Protein AF-A0A6I1Z5W9-F1 (afdb_monomer_lite)

pLDDT: mean 83.91, std 14.7, range [39.06, 97.5]

Sequence (160 aa):
MISETEFAELSDSLSTGFFADKVMMALARTRRLGQLQDTDRPTMKAAYSLLGQVLRGEKWLATRKLNSQSAESAVAFDRAVHALPSIRVPHEFVNYITHLRQILQTLQEKGKASEEEIQKVRSFFFNFARAVSIESQRVIERSSEPQGVMIWAQPNQGTP

Radius of gyration: 21.44 Å; chains: 1; bounding box: 37×28×86 Å

Secondary structure (DSSP, 8-state):
---HHHHHHHHHHHHHHHHHHHHHHHHHHHHHHTS--GGGHHHHHHHHHHHHHHHHHHHHHTS----HHHHHHHHHHHHHHHT-TT--SHHHHHHHHHHHHHHHHHHHHHS---HHHHHHHHHHHHHHHHHHHHHHHHHHHHHHS---------------

Foldseek 3Di:
DADPVLVVLLVVLVVLLVLLVLLLVQLVVCVVVQFGDPVSLVSLVVVLVLLVLLLVQLVVVVPPDDDPSNVSSVVSVVLLCQLCVVDPDVVVSNVLSVLLSVLSVCCNPVRHDDPVSSVSNNSSSVSSSVSSVVVSVVSVVVVPPPPDDPPPDDPPPDDD

Structure (mmCIF, N/CA/C/O backbone):
data_AF-A0A6I1Z5W9-F1
#
_entry.id   AF-A0A6I1Z5W9-F1
#
loop_
_atom_site.group_PDB
_atom_site.id
_atom_site.type_symbol
_atom_site.label_atom_id
_atom_site.label_alt_id
_atom_site.label_comp_id
_atom_site.label_asym_id
_atom_site.label_entity_id
_atom_site.label_seq_id
_atom_site.pdbx_PDB_ins_code
_atom_site.Cartn_x
_atom_site.Cartn_y
_atom_site.Cartn_z
_atom_site.occupancy
_atom_site.B_iso_or_equiv
_atom_site.auth_seq_id
_atom_site.auth_comp_id
_atom_site.auth_asym_id
_atom_site.auth_atom_id
_atom_site.pdbx_PDB_model_num
ATOM 1 N N . MET A 1 1 ? -1.199 1.685 -33.093 1.00 59.47 1 MET A N 1
ATOM 2 C CA . MET A 1 1 ? -1.756 0.372 -32.696 1.00 59.47 1 MET A CA 1
ATOM 3 C C . MET A 1 1 ? -0.999 -0.020 -31.442 1.00 59.47 1 MET A C 1
ATOM 5 O O . MET A 1 1 ? 0.219 -0.020 -31.510 1.00 59.47 1 MET A O 1
ATOM 9 N N . ILE A 1 2 ? -1.685 -0.217 -30.314 1.00 68.62 2 ILE A N 1
ATOM 10 C CA . ILE A 1 2 ? -1.045 -0.572 -29.036 1.00 68.62 2 ILE A CA 1
ATOM 11 C C . ILE A 1 2 ? -0.659 -2.054 -29.112 1.00 68.62 2 ILE A C 1
ATOM 13 O O . ILE A 1 2 ? -1.489 -2.873 -29.509 1.00 68.62 2 ILE A O 1
ATOM 17 N N . SER A 1 3 ? 0.587 -2.395 -28.794 1.00 84.62 3 SER A N 1
ATOM 18 C CA . SER A 1 3 ? 1.043 -3.787 -28.719 1.00 84.62 3 SER A CA 1
ATOM 19 C C . SER A 1 3 ? 0.419 -4.522 -27.525 1.00 84.62 3 SER A C 1
ATOM 21 O O . SER A 1 3 ? -0.013 -3.901 -26.555 1.00 84.62 3 SER A O 1
ATOM 23 N N . GLU A 1 4 ? 0.386 -5.859 -27.556 1.00 81.69 4 GLU A N 1
ATOM 24 C CA . GLU A 1 4 ? -0.123 -6.655 -26.424 1.00 81.69 4 GLU A CA 1
ATOM 25 C C . GLU A 1 4 ? 0.636 -6.362 -25.121 1.00 81.69 4 GLU A C 1
ATOM 27 O O . GLU A 1 4 ? 0.029 -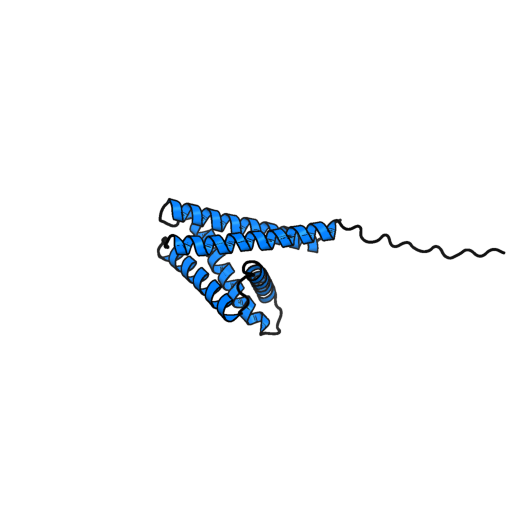6.299 -24.053 1.00 81.69 4 GLU A O 1
ATOM 32 N N . THR A 1 5 ? 1.945 -6.112 -25.215 1.00 82.31 5 THR A N 1
ATOM 33 C CA . THR A 1 5 ? 2.790 -5.744 -24.074 1.00 82.31 5 THR A CA 1
ATOM 34 C C . THR A 1 5 ? 2.395 -4.388 -23.493 1.00 82.31 5 THR A C 1
ATOM 36 O O . THR A 1 5 ? 2.175 -4.286 -22.290 1.00 82.31 5 THR A O 1
ATOM 39 N N . GLU A 1 6 ? 2.230 -3.359 -24.329 1.00 79.88 6 GLU A N 1
ATOM 40 C CA . GLU A 1 6 ? 1.802 -2.026 -23.874 1.00 79.88 6 GLU A CA 1
ATOM 41 C C . GLU A 1 6 ? 0.381 -2.052 -23.291 1.00 79.88 6 GLU A C 1
ATOM 43 O O . GLU A 1 6 ? 0.091 -1.371 -22.307 1.00 79.88 6 GLU A O 1
ATOM 48 N N . PHE A 1 7 ? -0.515 -2.869 -23.857 1.00 84.44 7 PHE A N 1
ATOM 49 C CA . PHE A 1 7 ? -1.855 -3.062 -23.305 1.00 84.44 7 PHE A CA 1
ATOM 50 C C . PHE A 1 7 ? -1.811 -3.746 -21.932 1.00 84.44 7 PHE A C 1
ATOM 52 O O . PHE A 1 7 ? -2.519 -3.327 -21.014 1.00 84.44 7 PHE A O 1
ATOM 59 N N . ALA A 1 8 ? -0.967 -4.769 -21.769 1.00 85.00 8 ALA A N 1
ATOM 60 C CA . ALA A 1 8 ? -0.769 -5.438 -20.487 1.00 85.00 8 ALA A CA 1
ATOM 61 C C . ALA A 1 8 ? -0.193 -4.479 -19.430 1.00 85.00 8 ALA A C 1
ATOM 63 O O . ALA A 1 8 ? -0.703 -4.438 -18.309 1.00 85.00 8 ALA A O 1
ATOM 64 N N . GLU A 1 9 ? 0.799 -3.662 -19.796 1.00 81.69 9 GLU A N 1
ATOM 65 C CA . GLU A 1 9 ? 1.373 -2.625 -18.927 1.00 81.69 9 GLU A CA 1
ATOM 66 C C . GLU A 1 9 ? 0.320 -1.594 -18.501 1.00 81.69 9 GLU A C 1
ATOM 68 O O . GLU A 1 9 ? 0.193 -1.286 -17.312 1.00 81.69 9 GLU A O 1
ATOM 73 N N . LEU A 1 10 ? -0.494 -1.105 -19.442 1.00 83.56 10 LEU A N 1
ATOM 74 C CA . LEU A 1 10 ? -1.562 -0.149 -19.153 1.00 83.56 10 LEU A CA 1
ATOM 75 C C . LEU A 1 10 ? -2.640 -0.758 -18.246 1.00 83.56 10 LEU A C 1
ATOM 77 O O . LEU A 1 10 ? -3.070 -0.124 -17.280 1.00 83.56 10 LEU A O 1
ATOM 81 N N . SER A 1 11 ? -3.063 -1.992 -18.526 1.00 86.25 11 SER A N 1
ATOM 82 C CA . SER A 1 11 ? -4.056 -2.704 -17.719 1.00 86.25 11 SER A CA 1
ATOM 83 C C . SER A 1 11 ? -3.565 -2.931 -16.287 1.00 86.25 11 SER A C 1
ATOM 85 O O . SER A 1 11 ? -4.318 -2.718 -15.332 1.00 86.25 11 SER A O 1
ATOM 87 N N . ASP A 1 12 ? -2.305 -3.336 -16.114 1.00 86.19 12 ASP A N 1
ATOM 88 C CA . ASP A 1 12 ? -1.706 -3.531 -14.792 1.00 86.19 12 ASP A CA 1
ATOM 89 C C . ASP A 1 12 ? -1.593 -2.210 -14.017 1.00 86.19 12 ASP A C 1
ATOM 91 O O . ASP A 1 12 ? -1.926 -2.132 -12.829 1.00 86.19 12 ASP A O 1
ATOM 95 N N . SER A 1 13 ? -1.200 -1.145 -14.710 1.00 82.94 13 SER A N 1
ATOM 96 C CA . SER A 1 13 ? -1.100 0.195 -14.146 1.00 82.94 13 SER A CA 1
ATOM 97 C C . SER A 1 13 ? -2.462 0.721 -13.668 1.00 82.94 13 SER A C 1
ATOM 99 O O . SER A 1 13 ? -2.610 1.147 -12.519 1.00 82.94 13 SER A O 1
ATOM 101 N N . LEU A 1 14 ? -3.511 0.583 -14.486 1.00 85.75 14 LEU A N 1
ATOM 102 C CA . LEU A 1 14 ? -4.881 0.946 -14.105 1.00 85.75 14 LEU A CA 1
ATOM 103 C C . LEU A 1 14 ? -5.384 0.121 -12.917 1.00 85.75 14 LEU A C 1
ATOM 105 O O . LEU A 1 14 ? -5.916 0.681 -11.957 1.00 85.75 14 LEU A O 1
ATOM 109 N N . SER A 1 15 ? -5.185 -1.200 -12.947 1.00 88.81 15 SER A N 1
ATOM 110 C CA . SER A 1 15 ? -5.552 -2.099 -11.846 1.00 88.81 15 SER A CA 1
ATOM 111 C C . SER A 1 15 ? -4.882 -1.681 -10.532 1.00 88.81 15 SER A C 1
ATOM 113 O O . SER A 1 15 ? -5.532 -1.586 -9.485 1.00 88.81 15 SER A O 1
ATOM 115 N N . THR A 1 16 ? -3.595 -1.343 -10.602 1.00 88.88 16 THR A N 1
ATOM 116 C CA . THR A 1 16 ? -2.801 -0.869 -9.467 1.00 88.88 16 THR A CA 1
ATOM 117 C C . THR A 1 16 ? -3.313 0.476 -8.934 1.00 88.88 16 THR A C 1
ATOM 119 O O . THR A 1 16 ? -3.435 0.647 -7.717 1.00 88.88 16 THR A O 1
ATOM 122 N N . GLY A 1 17 ? -3.675 1.410 -9.819 1.00 89.81 17 GLY A N 1
ATOM 123 C CA . GLY A 1 17 ? -4.297 2.685 -9.451 1.00 89.81 17 GLY A CA 1
ATOM 124 C C . GLY A 1 17 ? -5.632 2.495 -8.723 1.00 89.81 17 GLY A C 1
ATOM 125 O O . GLY A 1 17 ? -5.802 2.971 -7.600 1.00 89.81 17 GLY A O 1
ATOM 126 N N . PHE A 1 18 ? -6.543 1.697 -9.293 1.00 92.00 18 PHE A N 1
ATOM 127 C CA . PHE A 1 18 ? -7.827 1.373 -8.658 1.00 92.00 18 PHE A CA 1
ATOM 128 C C . PHE A 1 18 ? -7.659 0.683 -7.304 1.00 92.00 18 PHE A C 1
ATOM 130 O O . PHE A 1 18 ? -8.451 0.893 -6.381 1.00 92.00 18 PHE A O 1
ATOM 137 N N . PHE A 1 19 ? -6.643 -0.168 -7.170 1.00 95.06 19 PHE A N 1
ATOM 138 C CA . PHE A 1 19 ? -6.322 -0.792 -5.898 1.00 95.06 19 PHE A CA 1
ATOM 139 C C . PHE A 1 19 ? -5.930 0.251 -4.838 1.00 95.06 19 PHE A C 1
ATOM 141 O O . PHE A 1 19 ? -6.474 0.226 -3.731 1.00 95.06 19 PHE A O 1
ATOM 148 N N . ALA A 1 20 ? -5.046 1.192 -5.174 1.00 94.81 20 ALA A N 1
ATOM 149 C CA . ALA A 1 20 ? -4.644 2.261 -4.263 1.00 94.81 20 ALA A CA 1
ATOM 150 C C . ALA A 1 20 ? -5.834 3.143 -3.839 1.00 94.81 20 ALA A C 1
ATOM 152 O O . ALA A 1 20 ? -5.977 3.454 -2.653 1.00 94.81 20 ALA A O 1
ATOM 153 N N . ASP A 1 21 ? -6.752 3.447 -4.760 1.00 94.25 21 ASP A N 1
ATOM 154 C CA . ASP A 1 21 ? -7.991 4.170 -4.452 1.00 94.25 21 ASP A CA 1
ATOM 155 C C . ASP A 1 21 ? -8.876 3.409 -3.461 1.00 94.25 21 ASP A C 1
ATOM 157 O O . ASP A 1 21 ? -9.353 3.982 -2.475 1.00 94.25 21 ASP A O 1
ATOM 161 N N . LYS A 1 22 ? -9.045 2.093 -3.648 1.00 96.12 22 LYS A N 1
ATOM 162 C CA . LYS A 1 22 ? -9.787 1.247 -2.698 1.00 96.12 22 LYS A CA 1
ATOM 163 C C . LYS A 1 22 ? -9.168 1.288 -1.302 1.00 96.12 22 LYS A C 1
ATOM 165 O O . LYS A 1 22 ? -9.906 1.379 -0.318 1.00 96.12 22 LYS A O 1
ATOM 170 N N . VAL A 1 23 ? -7.836 1.257 -1.202 1.00 97.19 23 VAL A N 1
ATOM 171 C CA . VAL A 1 23 ? -7.122 1.381 0.080 1.00 97.19 23 VAL A CA 1
ATOM 172 C C . VAL A 1 23 ? -7.406 2.737 0.723 1.00 97.19 23 VAL A C 1
ATOM 174 O O . VAL A 1 23 ? -7.788 2.796 1.894 1.00 97.19 23 VAL A O 1
ATOM 177 N N . MET A 1 24 ? -7.306 3.830 -0.037 1.00 96.62 24 MET A N 1
ATOM 178 C CA . MET A 1 24 ? -7.616 5.170 0.464 1.00 96.62 24 MET A CA 1
ATOM 179 C C . MET A 1 24 ? -9.075 5.300 0.920 1.00 96.62 24 MET A C 1
ATOM 181 O O . MET A 1 24 ? -9.339 5.894 1.967 1.00 96.62 24 MET A O 1
ATOM 185 N N . MET A 1 25 ? -10.038 4.733 0.194 1.00 96.75 25 MET A N 1
ATOM 186 C CA . MET A 1 25 ? -11.449 4.756 0.597 1.00 96.75 25 MET 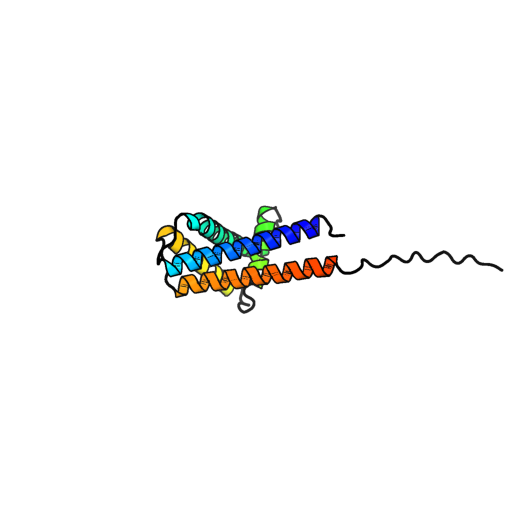A CA 1
ATOM 187 C C . MET A 1 25 ? -11.695 3.972 1.892 1.00 96.75 25 MET A C 1
ATOM 189 O O . MET A 1 25 ? -12.373 4.472 2.790 1.00 96.75 25 MET A O 1
ATOM 193 N N . ALA A 1 26 ? -11.111 2.779 2.023 1.00 96.50 26 ALA A N 1
ATOM 194 C CA . ALA A 1 26 ? -11.200 1.968 3.236 1.00 96.50 26 ALA A CA 1
ATOM 195 C C . ALA A 1 26 ? -10.601 2.688 4.458 1.00 96.50 26 ALA A C 1
ATOM 197 O O . ALA A 1 26 ? -11.197 2.709 5.537 1.00 96.50 26 ALA A O 1
ATOM 198 N N . LEU A 1 27 ? -9.462 3.363 4.283 1.00 96.38 27 LEU A N 1
ATOM 199 C CA . LEU A 1 27 ? -8.843 4.171 5.335 1.00 96.38 27 LEU A CA 1
ATOM 200 C C . LEU A 1 27 ? -9.701 5.391 5.710 1.00 96.38 27 LEU A C 1
ATOM 202 O O . LEU A 1 27 ? -9.801 5.723 6.888 1.00 96.38 27 LEU A O 1
ATOM 206 N N . ALA A 1 28 ? -10.362 6.040 4.741 1.00 95.25 28 ALA A N 1
ATOM 207 C CA . ALA A 1 28 ? -11.284 7.154 5.012 1.00 95.25 28 ALA A CA 1
ATOM 208 C C . ALA A 1 28 ? -12.492 6.692 5.834 1.00 95.25 28 ALA A C 1
ATOM 210 O O . ALA A 1 28 ? -12.880 7.355 6.796 1.00 95.25 28 ALA A O 1
ATOM 211 N N . ARG A 1 29 ? -13.075 5.544 5.468 1.00 94.81 29 ARG A N 1
ATOM 212 C CA . ARG A 1 29 ? -14.172 4.933 6.227 1.00 94.81 29 ARG A CA 1
ATOM 213 C C . ARG A 1 29 ? -13.731 4.566 7.635 1.00 94.81 29 ARG A C 1
ATOM 215 O O . ARG A 1 29 ? -14.424 4.912 8.585 1.00 94.81 29 ARG A O 1
ATOM 222 N N . THR A 1 30 ? -12.563 3.945 7.768 1.00 94.44 30 THR A N 1
ATOM 223 C CA . THR A 1 30 ? -12.002 3.558 9.067 1.00 94.44 30 THR A CA 1
ATOM 224 C C . THR A 1 30 ? -11.788 4.771 9.969 1.00 94.44 30 THR A C 1
ATOM 226 O O . THR A 1 30 ? -12.212 4.747 11.120 1.00 94.44 30 THR A O 1
ATOM 229 N N . ARG A 1 31 ? -11.234 5.867 9.432 1.00 92.69 31 ARG A N 1
ATOM 230 C CA . ARG A 1 31 ? -11.122 7.152 10.135 1.00 92.69 31 ARG A CA 1
ATOM 231 C C . ARG A 1 31 ? -12.480 7.673 10.603 1.00 92.69 31 ARG A C 1
ATOM 233 O O . ARG A 1 31 ? -12.638 8.020 11.766 1.00 92.69 31 ARG A O 1
ATOM 240 N N . ARG A 1 32 ? -13.469 7.719 9.705 1.00 93.62 32 ARG A N 1
ATOM 241 C CA . ARG A 1 32 ? -14.810 8.247 10.007 1.00 93.62 32 ARG A CA 1
ATOM 242 C C . ARG A 1 32 ? -15.542 7.421 11.067 1.00 93.62 32 ARG A C 1
ATOM 244 O O . ARG A 1 32 ? -16.260 7.985 11.882 1.00 93.62 32 ARG A O 1
ATOM 251 N N . LEU A 1 33 ? -15.406 6.099 11.015 1.00 92.62 33 LEU A N 1
ATOM 252 C CA . LEU A 1 33 ? -16.110 5.165 11.897 1.00 92.62 33 LEU A CA 1
ATOM 253 C C . LEU A 1 33 ? -15.319 4.836 13.171 1.00 92.62 33 LEU A C 1
ATOM 255 O O . LEU A 1 33 ? -15.848 4.178 14.061 1.00 92.62 33 LEU A O 1
ATOM 259 N N . GLY A 1 34 ? -14.050 5.245 13.249 1.00 91.50 34 GLY A N 1
ATOM 260 C CA . GLY A 1 34 ? -13.136 4.913 14.344 1.00 91.50 34 GLY A CA 1
ATOM 261 C C . GLY A 1 34 ? -12.741 3.433 14.414 1.00 91.50 34 GLY A C 1
ATOM 262 O O . GLY A 1 34 ? -12.125 3.020 15.397 1.00 91.50 34 GLY A O 1
ATOM 263 N N . GLN A 1 35 ? -13.113 2.625 13.414 1.00 94.81 35 GLN A N 1
ATOM 264 C CA . GLN A 1 35 ? -12.803 1.198 13.347 1.00 94.81 35 GLN A CA 1
ATOM 265 C C . GLN A 1 35 ? -12.861 0.642 11.914 1.00 94.81 35 GLN A C 1
ATOM 267 O O . GLN A 1 35 ? -13.685 1.069 11.098 1.00 94.81 35 GLN A O 1
ATOM 272 N N . LEU A 1 36 ? -12.007 -0.341 11.629 1.00 95.44 36 LEU A N 1
ATOM 273 C CA . LEU A 1 36 ? -11.952 -1.071 10.367 1.00 95.44 36 LEU A CA 1
ATOM 274 C C . LEU A 1 36 ? -13.174 -1.985 10.229 1.00 95.44 36 LEU A C 1
ATOM 276 O O . LEU A 1 36 ? -13.442 -2.814 11.096 1.00 95.44 36 LEU A O 1
ATOM 280 N N . GLN A 1 37 ? -13.885 -1.846 9.113 1.00 95.25 37 GLN A N 1
ATOM 281 C CA . GLN A 1 37 ? -15.035 -2.684 8.775 1.00 95.25 37 GLN A CA 1
ATOM 282 C C . GLN A 1 37 ? -14.593 -4.007 8.142 1.00 95.25 37 GLN A C 1
ATOM 284 O O . GLN A 1 37 ? -13.597 -4.050 7.417 1.00 95.25 37 GLN A O 1
ATOM 289 N N . ASP A 1 38 ? -15.371 -5.074 8.336 1.00 94.12 38 ASP A N 1
ATOM 290 C CA . ASP A 1 38 ? -15.058 -6.397 7.776 1.00 94.12 38 ASP A CA 1
ATOM 291 C C . ASP A 1 38 ? -14.995 -6.393 6.246 1.00 94.12 38 ASP A C 1
ATOM 293 O O . ASP A 1 38 ? -14.126 -7.037 5.658 1.00 94.12 38 ASP A O 1
ATOM 297 N N . THR A 1 39 ? -15.833 -5.579 5.598 1.00 95.12 39 THR A N 1
ATOM 298 C CA . THR A 1 39 ? -15.817 -5.371 4.141 1.00 95.12 39 THR A CA 1
ATOM 299 C C . THR A 1 39 ? -14.504 -4.768 3.635 1.00 95.12 39 THR A C 1
ATOM 301 O O . THR A 1 39 ? -14.142 -4.964 2.478 1.00 95.12 39 THR A O 1
ATOM 304 N N . ASP A 1 40 ? -13.779 -4.042 4.491 1.00 95.94 40 ASP A N 1
ATOM 305 C CA . ASP A 1 40 ? -12.529 -3.354 4.156 1.00 95.94 40 ASP A CA 1
ATOM 306 C C . ASP A 1 40 ? -11.278 -4.178 4.520 1.00 95.94 40 ASP A C 1
ATOM 308 O O . ASP A 1 40 ? -10.177 -3.889 4.037 1.00 95.94 40 ASP A O 1
ATOM 312 N N . ARG A 1 41 ? -11.423 -5.248 5.318 1.00 94.56 41 ARG A N 1
ATOM 313 C CA . ARG A 1 41 ? -10.311 -6.126 5.729 1.00 94.56 41 ARG A CA 1
ATOM 314 C C . ARG A 1 41 ? -9.562 -6.772 4.559 1.00 94.56 41 ARG A C 1
ATOM 316 O O . ARG A 1 41 ? -8.328 -6.757 4.601 1.00 94.56 41 ARG A O 1
ATOM 323 N N . PRO A 1 42 ? -10.221 -7.299 3.506 1.00 96.25 42 PRO A N 1
ATOM 324 C CA . PRO A 1 42 ? -9.509 -7.862 2.359 1.00 96.25 42 PRO A CA 1
ATOM 325 C C . PRO A 1 42 ? -8.606 -6.829 1.678 1.00 96.25 42 PRO A C 1
ATOM 327 O O . PRO A 1 42 ? -7.449 -7.118 1.378 1.00 96.25 42 PRO A O 1
ATOM 330 N N . THR A 1 43 ? -9.097 -5.596 1.525 1.00 96.25 43 THR A N 1
ATOM 331 C CA . THR A 1 43 ? -8.341 -4.477 0.948 1.00 96.25 43 THR A CA 1
ATOM 332 C C . THR A 1 43 ? -7.120 -4.133 1.798 1.00 96.25 43 THR A C 1
ATOM 334 O O . THR A 1 43 ? -6.016 -4.010 1.271 1.00 96.25 43 THR A O 1
ATOM 337 N N . MET A 1 44 ? -7.273 -4.055 3.125 1.00 96.62 44 MET A N 1
ATOM 338 C CA . MET A 1 44 ? -6.132 -3.832 4.022 1.00 96.62 44 MET A CA 1
ATOM 339 C C . MET A 1 44 ? -5.129 -4.990 3.976 1.00 96.62 44 MET A C 1
ATOM 341 O O . MET A 1 44 ? -3.929 -4.770 4.132 1.00 96.62 44 MET A O 1
ATOM 345 N N . LYS A 1 45 ? -5.590 -6.231 3.760 1.00 96.56 45 LYS A N 1
ATOM 346 C CA . LYS A 1 45 ? -4.720 -7.422 3.704 1.00 96.56 45 LYS A CA 1
ATOM 347 C C . LYS A 1 45 ? -3.897 -7.436 2.428 1.00 96.56 45 LYS A C 1
ATOM 349 O O . LYS A 1 45 ? -2.703 -7.734 2.469 1.00 96.56 45 LYS A O 1
ATOM 354 N N . ALA A 1 46 ? -4.515 -7.055 1.318 1.00 96.00 46 ALA A N 1
ATOM 355 C CA . ALA A 1 46 ? -3.816 -6.823 0.067 1.00 96.00 46 ALA A CA 1
ATOM 356 C C . ALA A 1 46 ? -2.791 -5.684 0.211 1.00 96.00 46 ALA A C 1
ATOM 358 O O . ALA A 1 46 ? -1.643 -5.859 -0.183 1.00 96.00 46 ALA A O 1
ATOM 359 N N . ALA A 1 47 ? -3.144 -4.578 0.879 1.00 96.94 47 ALA A N 1
ATOM 360 C CA . ALA A 1 47 ? -2.222 -3.460 1.114 1.00 96.94 47 ALA A CA 1
ATOM 361 C C . ALA A 1 47 ? -1.009 -3.879 1.957 1.00 96.94 47 ALA A C 1
ATOM 363 O O . ALA A 1 47 ? 0.132 -3.597 1.596 1.00 96.94 47 ALA A O 1
ATOM 364 N N . TYR A 1 48 ? -1.241 -4.629 3.036 1.00 96.75 48 TYR A N 1
ATOM 365 C CA . TYR A 1 48 ? -0.175 -5.207 3.854 1.00 96.75 48 TYR A CA 1
ATOM 366 C C . TYR A 1 48 ? 0.736 -6.138 3.036 1.00 96.75 48 TYR A C 1
ATOM 368 O O . TYR A 1 48 ? 1.962 -6.106 3.174 1.00 96.75 48 TYR A O 1
ATOM 376 N N . SER A 1 49 ? 0.141 -6.955 2.164 1.00 95.12 49 SER A N 1
ATOM 377 C CA . SER A 1 49 ? 0.869 -7.897 1.308 1.00 95.12 49 SER A CA 1
ATOM 378 C C . SER A 1 49 ? 1.720 -7.180 0.259 1.00 95.12 49 SER A C 1
ATOM 380 O O . SER A 1 49 ? 2.873 -7.573 0.067 1.00 95.12 49 SER A O 1
ATOM 382 N N . LEU A 1 50 ? 1.202 -6.101 -0.340 1.00 94.62 50 LEU A N 1
ATOM 383 C CA . LEU A 1 50 ? 1.930 -5.242 -1.275 1.00 94.62 50 LEU A CA 1
ATOM 384 C C . LEU A 1 50 ? 3.159 -4.618 -0.607 1.00 94.62 50 LEU A C 1
ATOM 386 O O . LEU A 1 50 ? 4.261 -4.738 -1.130 1.00 94.62 50 LEU A O 1
ATOM 390 N N . LEU A 1 51 ? 3.019 -4.029 0.587 1.00 95.25 51 LEU A N 1
ATOM 391 C CA . LEU A 1 51 ? 4.182 -3.500 1.317 1.00 95.25 51 LEU A CA 1
ATOM 392 C C . LEU A 1 51 ? 5.201 -4.607 1.639 1.00 95.25 51 LEU A C 1
ATOM 394 O O . LEU A 1 51 ? 6.407 -4.376 1.648 1.00 95.25 51 LEU A O 1
ATOM 398 N N . GLY A 1 52 ? 4.736 -5.840 1.853 1.00 93.81 52 GLY A N 1
ATOM 399 C CA . GLY A 1 52 ? 5.605 -7.010 1.951 1.00 93.81 52 GLY A CA 1
ATOM 400 C C . GLY A 1 52 ? 6.343 -7.353 0.650 1.00 93.81 52 GLY A C 1
ATOM 401 O O . GLY A 1 52 ? 7.496 -7.773 0.719 1.00 93.81 52 GLY A O 1
ATOM 402 N N . GLN A 1 53 ? 5.713 -7.183 -0.517 1.00 91.06 53 GLN A N 1
ATOM 403 C CA . GLN A 1 53 ? 6.360 -7.337 -1.828 1.00 91.06 53 GLN A CA 1
ATOM 404 C C . GLN A 1 53 ? 7.414 -6.252 -2.056 1.00 91.06 53 GLN A C 1
ATOM 406 O O . GLN A 1 53 ? 8.529 -6.593 -2.437 1.00 91.06 53 GLN A O 1
ATOM 411 N N . VAL A 1 54 ? 7.111 -4.993 -1.721 1.00 91.44 54 VAL A N 1
ATOM 412 C CA . VAL A 1 54 ? 8.067 -3.872 -1.785 1.00 91.44 54 VAL A CA 1
ATOM 413 C C . VAL A 1 54 ? 9.334 -4.198 -0.990 1.00 91.44 54 VAL A C 1
ATOM 415 O O . VAL A 1 54 ? 10.437 -4.147 -1.525 1.00 91.44 54 VAL A O 1
ATOM 418 N N . LEU A 1 55 ? 9.188 -4.631 0.266 1.00 90.88 55 LEU A N 1
ATOM 419 C CA . LEU A 1 55 ? 10.330 -4.997 1.116 1.00 90.88 55 LEU A CA 1
ATOM 420 C C . LEU A 1 55 ? 11.121 -6.204 0.591 1.00 90.88 55 LEU A C 1
ATOM 422 O O . LEU A 1 55 ? 12.310 -6.329 0.868 1.00 90.88 55 LEU A O 1
ATOM 426 N N . ARG A 1 56 ? 10.477 -7.123 -0.139 1.00 88.25 56 ARG A N 1
ATOM 427 C CA . ARG A 1 56 ? 11.188 -8.221 -0.808 1.00 88.25 56 ARG A CA 1
ATOM 428 C C . ARG A 1 56 ? 11.936 -7.731 -2.041 1.00 88.25 56 ARG A C 1
ATOM 430 O O . ARG A 1 56 ? 13.047 -8.196 -2.258 1.00 88.25 56 ARG A O 1
ATOM 437 N N . GLY A 1 57 ? 11.354 -6.819 -2.822 1.00 83.12 57 GLY A N 1
ATOM 438 C CA . GLY A 1 57 ? 11.973 -6.250 -4.021 1.00 83.12 57 GLY A CA 1
ATOM 439 C C . GLY A 1 57 ? 13.322 -5.589 -3.741 1.00 83.12 57 GLY A C 1
ATOM 440 O O . GLY A 1 57 ? 14.262 -5.798 -4.500 1.00 83.12 57 GLY A O 1
ATOM 441 N N . GLU A 1 58 ? 13.457 -4.912 -2.598 1.00 79.06 58 GLU A N 1
ATOM 442 C CA . GLU A 1 58 ? 14.736 -4.344 -2.144 1.00 79.06 58 GLU A CA 1
ATOM 443 C C . GLU A 1 58 ? 15.846 -5.407 -2.059 1.00 79.06 58 GLU A C 1
ATOM 445 O O . GLU A 1 58 ? 16.913 -5.253 -2.650 1.00 79.06 58 GLU A O 1
ATOM 450 N N . LYS A 1 59 ? 15.554 -6.553 -1.431 1.00 73.81 59 LYS A N 1
ATOM 451 C CA . LYS A 1 59 ? 16.498 -7.676 -1.301 1.00 73.81 59 LYS A CA 1
ATOM 452 C C . LYS A 1 59 ? 16.840 -8.328 -2.643 1.00 73.81 59 LYS A C 1
ATOM 454 O O . LYS A 1 59 ? 17.904 -8.937 -2.784 1.00 73.81 59 LYS A O 1
ATOM 459 N N . TRP A 1 60 ? 15.948 -8.219 -3.627 1.00 70.50 60 TRP A N 1
ATOM 460 C CA . TRP A 1 60 ? 16.165 -8.764 -4.966 1.00 70.50 60 TRP A CA 1
ATOM 461 C C . TRP A 1 60 ? 17.109 -7.912 -5.809 1.00 70.50 60 TRP A C 1
ATOM 463 O O . TRP A 1 60 ? 17.874 -8.478 -6.583 1.00 70.50 60 TRP A O 1
ATOM 473 N N . LEU A 1 61 ? 17.181 -6.595 -5.589 1.00 63.22 61 LEU A N 1
ATOM 474 C CA . LEU A 1 61 ? 18.223 -5.768 -6.214 1.00 63.22 61 LEU A CA 1
ATOM 475 C C . LEU A 1 61 ? 19.641 -6.235 -5.832 1.00 63.22 61 LEU A C 1
ATOM 477 O O . LEU A 1 61 ? 20.584 -6.045 -6.598 1.00 63.22 61 LEU A O 1
ATOM 481 N N . ALA A 1 62 ? 19.786 -6.921 -4.693 1.00 64.44 62 ALA A N 1
ATOM 482 C CA . ALA A 1 62 ? 21.040 -7.537 -4.269 1.00 64.44 62 ALA A CA 1
ATOM 483 C C . ALA A 1 62 ? 21.275 -8.963 -4.824 1.00 64.44 62 ALA A C 1
ATOM 485 O O . ALA A 1 62 ? 22.399 -9.461 -4.759 1.00 64.44 62 ALA A O 1
ATOM 486 N N . THR A 1 63 ? 20.261 -9.647 -5.376 1.00 61.97 63 THR A N 1
ATOM 487 C CA . THR A 1 63 ? 20.346 -11.061 -5.801 1.00 61.97 63 THR A CA 1
ATOM 488 C C . THR A 1 63 ? 20.036 -11.249 -7.295 1.00 61.97 63 THR A C 1
ATOM 490 O O . THR A 1 63 ? 18.927 -11.045 -7.765 1.00 61.97 63 THR A O 1
ATOM 493 N N . ARG A 1 64 ? 21.029 -11.709 -8.074 1.00 57.75 64 ARG A N 1
ATOM 494 C CA . ARG A 1 64 ? 21.006 -11.762 -9.558 1.00 57.75 64 ARG A CA 1
ATOM 495 C C . ARG A 1 64 ? 20.117 -12.851 -10.203 1.00 57.75 64 ARG A C 1
ATOM 497 O O . ARG A 1 64 ? 20.423 -13.293 -11.308 1.00 57.75 64 ARG A O 1
ATOM 504 N N . LYS A 1 65 ? 19.061 -13.351 -9.550 1.00 62.88 65 LYS A N 1
ATOM 505 C CA . LYS A 1 65 ? 18.206 -14.420 -10.115 1.00 62.88 65 LYS A CA 1
ATOM 506 C C . LYS A 1 65 ? 16.774 -13.934 -10.327 1.00 62.88 65 LYS A C 1
ATOM 508 O O . LYS A 1 65 ? 16.014 -13.838 -9.372 1.00 62.88 65 LYS A O 1
ATOM 513 N N . LEU A 1 66 ? 16.423 -13.687 -11.590 1.00 62.62 66 LEU A N 1
ATOM 514 C CA . LEU A 1 66 ? 15.076 -13.316 -12.025 1.00 62.62 66 LEU A CA 1
ATOM 515 C C . LEU A 1 66 ? 14.186 -14.563 -12.184 1.00 62.62 66 LEU A C 1
ATOM 517 O O . LEU A 1 66 ? 14.448 -15.429 -13.012 1.00 62.62 66 LEU A O 1
ATOM 521 N N . ASN A 1 67 ? 13.124 -14.639 -11.388 1.00 73.81 67 ASN A N 1
ATOM 522 C CA . ASN A 1 67 ? 11.930 -15.468 -11.584 1.00 73.81 67 ASN A CA 1
ATOM 523 C C . ASN A 1 67 ? 10.655 -14.590 -11.539 1.00 73.81 67 ASN A C 1
ATOM 525 O O . ASN A 1 67 ? 10.730 -13.409 -11.192 1.00 73.81 67 ASN A O 1
ATOM 529 N N . SER A 1 68 ? 9.480 -15.140 -11.862 1.00 68.44 68 SER A N 1
ATOM 530 C CA . SER A 1 68 ? 8.214 -14.377 -11.900 1.00 68.44 68 SER A CA 1
ATOM 531 C C . SER A 1 68 ? 7.908 -13.637 -10.589 1.00 68.44 68 SER A C 1
ATOM 533 O O . SER A 1 68 ? 7.595 -12.450 -10.601 1.00 68.44 68 SER A O 1
ATOM 535 N N . GLN A 1 69 ? 8.108 -14.287 -9.441 1.00 69.81 69 GLN A N 1
ATOM 536 C CA . GLN A 1 69 ? 7.874 -13.688 -8.123 1.00 69.81 69 GLN A CA 1
ATOM 537 C C . GLN A 1 69 ? 8.845 -12.535 -7.804 1.00 69.81 69 GLN A C 1
ATOM 539 O O . GLN A 1 69 ? 8.478 -11.559 -7.139 1.00 69.81 69 GLN A O 1
ATOM 544 N N . SER A 1 70 ? 10.094 -12.640 -8.260 1.00 75.06 70 SER A N 1
ATOM 545 C CA . SER A 1 70 ? 11.086 -11.571 -8.130 1.00 75.06 70 SER A CA 1
ATOM 546 C C . SER A 1 70 ? 10.773 -10.390 -9.053 1.00 75.06 70 SER A C 1
ATOM 548 O O . SER A 1 70 ? 10.955 -9.254 -8.627 1.00 75.06 70 SER A O 1
ATOM 550 N N . ALA A 1 71 ? 10.223 -10.633 -10.252 1.00 77.62 71 ALA A N 1
ATOM 551 C CA . ALA A 1 71 ? 9.802 -9.578 -11.172 1.00 77.62 71 ALA A CA 1
ATOM 552 C C . ALA A 1 71 ? 8.645 -8.753 -10.589 1.00 77.62 71 ALA A C 1
ATOM 554 O O . ALA A 1 71 ? 8.750 -7.532 -10.518 1.00 77.62 71 ALA A O 1
ATOM 555 N N . GLU A 1 72 ? 7.599 -9.398 -10.062 1.00 81.12 72 GLU A N 1
ATOM 556 C CA . GLU A 1 72 ? 6.493 -8.693 -9.392 1.00 81.12 72 GLU A CA 1
ATOM 557 C C . GLU A 1 72 ? 6.973 -7.870 -8.188 1.00 81.12 72 GLU A C 1
ATOM 559 O O . GLU A 1 72 ? 6.553 -6.731 -7.980 1.00 81.12 72 GLU A O 1
ATOM 564 N N . SER A 1 73 ? 7.887 -8.434 -7.392 1.00 82.62 73 SER A N 1
ATOM 565 C CA . SER A 1 73 ? 8.434 -7.747 -6.217 1.00 82.62 73 SER A CA 1
ATOM 566 C C . SER A 1 73 ? 9.323 -6.561 -6.615 1.00 82.62 73 SER A C 1
ATOM 568 O O . SER A 1 73 ? 9.295 -5.533 -5.941 1.00 82.62 73 SER A O 1
ATOM 570 N N . ALA A 1 74 ? 10.082 -6.678 -7.710 1.00 83.12 74 ALA A N 1
ATOM 571 C CA . ALA A 1 74 ? 10.903 -5.600 -8.253 1.00 83.12 74 ALA A CA 1
ATOM 572 C C . ALA A 1 74 ? 10.042 -4.457 -8.809 1.00 83.12 74 ALA A C 1
ATOM 574 O O . ALA A 1 74 ? 10.298 -3.302 -8.484 1.00 83.12 74 ALA A O 1
ATOM 575 N N . VAL A 1 75 ? 8.978 -4.772 -9.557 1.00 84.25 75 VAL A N 1
ATOM 576 C CA . VAL A 1 75 ? 8.018 -3.772 -10.057 1.00 84.25 75 VAL A CA 1
ATOM 577 C C . VAL A 1 75 ? 7.323 -3.054 -8.897 1.00 84.25 75 VAL A C 1
ATOM 579 O O . VAL A 1 75 ? 7.213 -1.829 -8.900 1.00 84.25 75 VAL A O 1
ATOM 582 N N . ALA A 1 76 ? 6.894 -3.787 -7.864 1.00 86.12 76 ALA A N 1
ATOM 583 C CA . ALA A 1 76 ? 6.295 -3.181 -6.676 1.00 86.12 76 ALA A CA 1
ATOM 584 C C . ALA A 1 76 ? 7.273 -2.235 -5.958 1.00 86.12 76 ALA A C 1
ATOM 586 O O . ALA A 1 76 ? 6.876 -1.147 -5.535 1.00 86.12 76 ALA A O 1
ATOM 587 N N . PHE A 1 77 ? 8.542 -2.635 -5.830 1.00 88.38 77 PHE A N 1
ATOM 588 C CA . PHE A 1 77 ? 9.586 -1.800 -5.241 1.00 88.38 77 PHE A CA 1
ATOM 589 C C . PHE A 1 77 ? 9.843 -0.536 -6.064 1.00 88.38 77 PHE A C 1
ATOM 591 O O . PHE A 1 77 ? 9.817 0.555 -5.500 1.00 88.38 77 PHE A O 1
ATOM 598 N N . ASP A 1 78 ? 10.016 -0.668 -7.379 1.00 87.12 78 ASP A N 1
ATOM 599 C CA . ASP A 1 78 ? 10.235 0.461 -8.283 1.00 87.12 78 ASP A CA 1
ATOM 600 C C . ASP A 1 78 ? 9.099 1.494 -8.185 1.00 87.12 78 ASP A C 1
ATOM 602 O O . ASP A 1 78 ? 9.340 2.676 -7.926 1.00 87.12 78 ASP A O 1
ATOM 606 N N . ARG A 1 79 ? 7.842 1.039 -8.245 1.00 87.50 79 ARG A N 1
ATOM 607 C CA . ARG A 1 79 ? 6.664 1.906 -8.066 1.00 87.50 79 ARG A CA 1
ATOM 608 C C . ARG A 1 79 ? 6.649 2.598 -6.703 1.00 87.50 79 ARG A C 1
ATOM 610 O O . ARG A 1 79 ? 6.302 3.774 -6.605 1.00 87.50 79 ARG A O 1
ATOM 617 N N . ALA A 1 80 ? 7.027 1.887 -5.642 1.00 88.81 80 ALA A N 1
ATOM 618 C CA . ALA A 1 80 ? 7.051 2.439 -4.291 1.00 88.81 80 ALA A CA 1
ATOM 619 C C . ALA A 1 80 ? 8.165 3.480 -4.096 1.00 88.81 80 ALA A C 1
ATO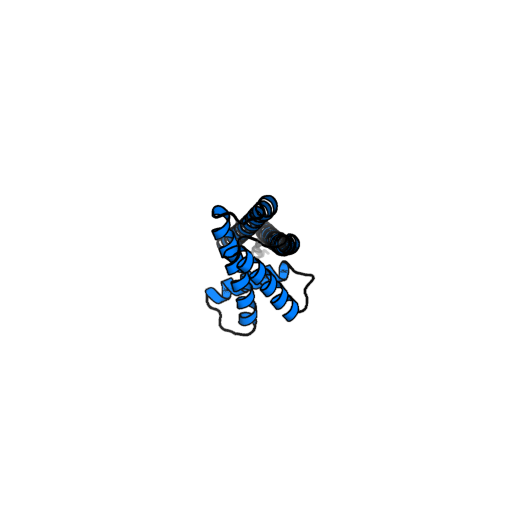M 621 O O . ALA A 1 80 ? 7.936 4.478 -3.413 1.00 88.81 80 ALA A O 1
ATOM 622 N N . VAL A 1 81 ? 9.333 3.295 -4.718 1.00 89.06 81 VAL A N 1
ATOM 623 C CA . VAL A 1 81 ? 10.413 4.297 -4.730 1.00 89.06 81 VAL A CA 1
ATOM 624 C C . VAL A 1 81 ? 9.949 5.567 -5.440 1.00 89.06 81 VAL A C 1
ATOM 626 O O . VAL A 1 81 ? 10.083 6.662 -4.892 1.00 89.06 81 VAL A O 1
ATOM 629 N N . HIS A 1 82 ? 9.308 5.434 -6.604 1.00 87.12 82 HIS A N 1
ATOM 630 C CA . HIS A 1 82 ? 8.747 6.574 -7.335 1.00 87.12 82 HIS A CA 1
ATOM 631 C C . HIS A 1 82 ? 7.620 7.293 -6.573 1.00 87.12 82 HIS A C 1
ATOM 633 O O . HIS A 1 82 ? 7.429 8.497 -6.746 1.00 87.12 82 HIS A O 1
ATOM 639 N N . ALA A 1 83 ? 6.902 6.594 -5.690 1.00 88.31 83 ALA A N 1
ATOM 640 C CA . ALA A 1 83 ? 5.895 7.187 -4.809 1.00 88.31 83 ALA A CA 1
ATOM 641 C C . ALA A 1 83 ? 6.493 8.033 -3.665 1.00 88.31 83 ALA A C 1
ATOM 643 O O . ALA A 1 83 ? 5.779 8.814 -3.033 1.00 88.31 83 ALA A O 1
ATOM 644 N N . LEU A 1 84 ? 7.787 7.891 -3.367 1.00 88.75 84 LEU A N 1
ATOM 645 C CA . LEU A 1 84 ? 8.455 8.554 -2.243 1.00 88.75 84 LEU A CA 1
ATOM 646 C C . LEU A 1 84 ? 9.740 9.274 -2.690 1.00 88.75 84 LEU A C 1
ATOM 648 O O . LEU A 1 84 ? 10.809 9.026 -2.131 1.00 88.75 84 LEU A O 1
ATOM 652 N N . PRO A 1 85 ? 9.663 10.228 -3.640 1.00 79.19 85 PRO A N 1
ATOM 653 C CA . PRO A 1 85 ? 10.848 10.859 -4.233 1.00 79.19 85 PRO A CA 1
ATOM 654 C C . PRO A 1 85 ? 11.673 11.696 -3.238 1.00 79.19 85 PRO A C 1
ATOM 656 O O . PRO A 1 85 ? 12.821 12.051 -3.512 1.00 79.19 85 PRO A O 1
ATOM 659 N N . SER A 1 86 ? 11.096 12.038 -2.083 1.00 84.00 86 SER A N 1
ATOM 660 C CA . SER A 1 86 ? 11.783 12.746 -1.001 1.00 84.00 86 SER A CA 1
ATOM 661 C C . SER A 1 86 ? 12.703 11.847 -0.173 1.00 84.00 86 SER A C 1
ATOM 663 O O . SER A 1 86 ? 13.608 12.365 0.475 1.00 84.00 86 SER A O 1
ATOM 665 N N . ILE A 1 87 ? 12.503 10.524 -0.182 1.00 84.94 87 ILE A N 1
ATOM 666 C CA . ILE A 1 87 ? 13.335 9.575 0.563 1.00 84.94 87 ILE A CA 1
ATOM 667 C C . ILE A 1 87 ? 14.409 9.041 -0.381 1.00 84.94 87 ILE A C 1
ATOM 669 O O . ILE A 1 87 ? 14.154 8.179 -1.216 1.00 84.94 87 ILE A O 1
ATOM 673 N N . ARG A 1 88 ? 15.624 9.577 -0.263 1.00 79.44 88 ARG A N 1
ATOM 674 C CA . ARG A 1 88 ? 16.752 9.216 -1.142 1.00 79.44 88 ARG A CA 1
ATOM 675 C C . ARG A 1 88 ? 17.676 8.168 -0.540 1.00 79.44 88 ARG A C 1
ATOM 677 O O . ARG A 1 88 ? 18.532 7.627 -1.234 1.00 79.44 88 ARG A O 1
ATOM 684 N N . VAL A 1 89 ? 17.524 7.906 0.752 1.00 85.81 89 VAL A N 1
ATOM 685 C CA . VAL A 1 89 ? 18.393 7.010 1.498 1.00 85.81 89 VAL A CA 1
ATOM 686 C C . VAL A 1 89 ? 17.725 5.630 1.596 1.00 85.81 89 VAL A C 1
ATOM 688 O O . VAL A 1 89 ? 16.633 5.529 2.160 1.00 85.81 89 VAL A O 1
ATOM 691 N N . PRO A 1 90 ? 18.350 4.547 1.089 1.00 82.12 90 PRO A N 1
ATOM 692 C CA . PRO A 1 90 ? 17.706 3.231 1.020 1.00 82.12 90 PRO A CA 1
ATOM 693 C C . PRO A 1 90 ? 17.215 2.692 2.371 1.00 82.12 90 PRO A C 1
ATOM 695 O O . PRO A 1 90 ? 16.112 2.156 2.461 1.00 82.12 90 PRO A O 1
ATOM 698 N N . HIS A 1 91 ? 17.987 2.876 3.447 1.00 84.69 91 HIS A N 1
ATOM 699 C CA . HIS A 1 91 ? 17.583 2.394 4.771 1.00 84.69 91 HIS A CA 1
ATOM 700 C C . HIS A 1 91 ? 16.386 3.175 5.341 1.00 84.69 91 HIS A C 1
ATOM 702 O O . HIS A 1 91 ? 15.527 2.588 5.997 1.00 84.69 91 HIS A O 1
ATOM 708 N N . GLU A 1 92 ? 16.282 4.478 5.059 1.00 88.69 92 GLU A N 1
ATOM 709 C CA . GLU A 1 92 ? 15.124 5.289 5.451 1.00 88.69 92 GLU A CA 1
ATOM 710 C C . GLU A 1 92 ? 13.866 4.832 4.714 1.00 88.69 92 GLU A C 1
ATOM 712 O O . GLU A 1 92 ? 12.802 4.723 5.323 1.00 88.69 92 GLU A O 1
ATOM 717 N N . PHE A 1 93 ? 13.995 4.489 3.428 1.00 90.62 93 PHE A N 1
ATOM 718 C CA . PHE A 1 93 ? 12.897 3.936 2.638 1.00 90.62 93 PHE A CA 1
ATOM 719 C C . PHE A 1 93 ? 12.401 2.614 3.228 1.00 90.62 93 PHE A C 1
ATOM 721 O O . PHE A 1 93 ? 11.208 2.458 3.491 1.00 90.62 93 PHE A O 1
ATOM 728 N N . VAL A 1 94 ? 13.313 1.678 3.510 1.00 90.56 94 VAL A N 1
ATOM 729 C CA . VAL A 1 94 ? 12.968 0.381 4.113 1.00 90.56 94 VAL A CA 1
ATOM 730 C C . VAL A 1 94 ? 12.287 0.565 5.470 1.00 90.56 94 VAL A C 1
ATOM 732 O O . VAL A 1 94 ? 11.261 -0.070 5.731 1.00 90.56 94 VAL A O 1
ATOM 735 N N . ASN A 1 95 ? 12.804 1.458 6.316 1.00 93.19 95 ASN A N 1
ATOM 736 C CA . ASN A 1 95 ? 12.206 1.763 7.616 1.00 93.19 95 ASN A CA 1
ATOM 737 C C . ASN A 1 95 ? 10.805 2.365 7.465 1.00 93.19 95 ASN A C 1
ATOM 739 O O . ASN A 1 95 ? 9.878 1.950 8.162 1.00 93.19 95 ASN A O 1
ATOM 743 N N . TYR A 1 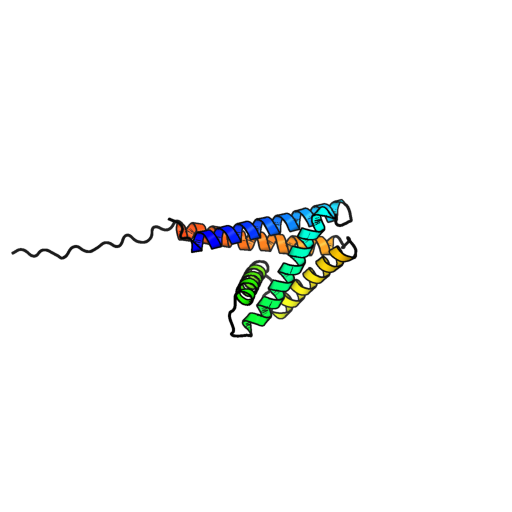96 ? 10.626 3.288 6.520 1.00 94.44 96 TYR A N 1
ATOM 744 C CA . TYR A 1 96 ? 9.336 3.907 6.241 1.00 94.44 96 TYR A CA 1
ATOM 745 C C . TYR A 1 96 ? 8.300 2.873 5.780 1.00 94.44 96 TYR A C 1
ATOM 747 O O . TYR A 1 96 ? 7.222 2.778 6.368 1.00 94.44 96 TYR A O 1
ATOM 755 N N . ILE A 1 97 ? 8.636 2.032 4.797 1.00 95.75 97 ILE A N 1
ATOM 756 C CA . ILE A 1 97 ? 7.741 0.970 4.311 1.00 95.75 97 ILE A CA 1
ATOM 757 C C . ILE A 1 97 ? 7.436 -0.052 5.417 1.00 95.75 97 ILE A C 1
ATOM 759 O O . ILE A 1 97 ? 6.293 -0.494 5.558 1.00 95.75 97 ILE A O 1
ATOM 763 N N . THR A 1 98 ? 8.429 -0.403 6.237 1.00 96.25 98 THR A N 1
ATOM 764 C CA . THR A 1 98 ? 8.243 -1.298 7.391 1.00 96.25 98 THR A CA 1
ATOM 765 C C . THR A 1 98 ? 7.253 -0.709 8.391 1.00 96.25 98 THR A C 1
ATOM 767 O O . THR A 1 98 ? 6.340 -1.408 8.833 1.00 96.25 98 THR A O 1
ATOM 770 N N . HIS A 1 99 ? 7.373 0.582 8.694 1.00 96.69 99 HIS A N 1
ATOM 771 C CA . HIS A 1 99 ? 6.465 1.276 9.597 1.00 96.69 99 HIS A CA 1
ATOM 772 C C . HIS A 1 99 ? 5.030 1.323 9.048 1.00 96.69 99 HIS A C 1
ATOM 774 O O . HIS A 1 99 ? 4.088 0.970 9.757 1.00 96.69 99 HIS A O 1
ATOM 780 N N . LEU A 1 100 ? 4.839 1.645 7.762 1.00 97.50 100 LEU A N 1
ATOM 781 C CA . LEU A 1 100 ? 3.513 1.586 7.129 1.00 97.50 100 LEU A CA 1
ATOM 782 C C . LEU A 1 100 ? 2.891 0.186 7.213 1.00 97.50 100 LEU A C 1
ATOM 784 O O . LEU A 1 100 ? 1.689 0.033 7.444 1.00 97.50 100 LEU A O 1
ATOM 788 N N . ARG A 1 101 ? 3.715 -0.853 7.054 1.00 97.25 101 ARG A N 1
ATOM 789 C CA . ARG A 1 101 ? 3.274 -2.244 7.150 1.00 97.25 101 ARG A CA 1
ATOM 790 C C . ARG A 1 101 ? 2.851 -2.619 8.573 1.00 97.25 101 ARG A C 1
ATOM 792 O O . ARG A 1 101 ? 1.848 -3.314 8.728 1.00 97.25 101 ARG A O 1
ATOM 799 N N . GLN A 1 102 ? 3.553 -2.133 9.596 1.00 97.44 102 GLN A N 1
ATOM 800 C CA . GLN A 1 102 ? 3.171 -2.306 11.005 1.00 97.44 102 GLN A CA 1
ATOM 801 C C . GLN A 1 102 ? 1.857 -1.592 11.346 1.00 97.44 102 GLN A C 1
ATOM 803 O O . GLN A 1 102 ? 1.027 -2.152 12.064 1.00 97.44 102 GLN A O 1
ATOM 808 N N . ILE A 1 103 ? 1.622 -0.401 10.786 1.00 97.31 103 ILE A N 1
ATOM 809 C CA . ILE A 1 103 ? 0.341 0.307 10.930 1.00 97.31 103 ILE A CA 1
ATOM 810 C C . ILE A 1 103 ? -0.793 -0.539 10.346 1.00 97.31 103 ILE A C 1
ATOM 812 O O . ILE A 1 103 ? -1.797 -0.778 11.015 1.00 97.31 103 ILE A O 1
ATOM 816 N N . LEU A 1 104 ? -0.628 -1.040 9.117 1.00 96.69 104 LEU A N 1
ATOM 817 C CA . LEU A 1 104 ? -1.641 -1.885 8.481 1.00 96.69 104 LEU A CA 1
ATOM 818 C C . LEU A 1 104 ? -1.889 -3.183 9.255 1.00 96.69 104 LEU A C 1
ATOM 820 O O . LEU A 1 104 ? -3.038 -3.604 9.360 1.00 96.69 104 LEU A O 1
ATOM 824 N N . GLN A 1 105 ? -0.848 -3.797 9.819 1.00 96.75 105 GLN A N 1
ATOM 825 C CA . GLN A 1 105 ? -0.987 -4.963 10.693 1.00 96.75 105 GLN A CA 1
ATOM 826 C C . GLN A 1 105 ? -1.797 -4.637 11.949 1.00 96.75 105 GLN A C 1
ATOM 828 O O . GLN A 1 105 ? -2.770 -5.325 12.249 1.00 96.75 105 GLN A O 1
ATOM 833 N N . THR A 1 106 ? -1.450 -3.546 12.632 1.00 94.88 106 THR A N 1
ATOM 834 C CA . THR A 1 106 ? -2.178 -3.069 13.813 1.00 94.88 106 THR A CA 1
ATOM 835 C C . THR A 1 106 ? -3.648 -2.815 13.482 1.00 94.88 106 THR A C 1
ATOM 837 O O . THR A 1 106 ? -4.535 -3.222 14.233 1.00 94.88 106 THR A O 1
ATOM 840 N N . LEU A 1 107 ? -3.921 -2.223 12.317 1.00 94.12 107 LEU A N 1
ATOM 841 C CA . LEU A 1 107 ? -5.275 -1.991 11.828 1.00 94.12 107 LEU A CA 1
ATOM 842 C C . LEU A 1 107 ? -6.036 -3.304 11.583 1.00 94.12 107 LEU A C 1
ATOM 844 O O . LEU A 1 107 ? -7.234 -3.365 11.845 1.00 94.12 107 LEU A O 1
ATOM 848 N N . GLN A 1 108 ? -5.367 -4.364 11.119 1.00 92.69 108 GLN A N 1
ATOM 849 C CA . GLN A 1 108 ? -5.992 -5.680 10.940 1.00 92.69 108 GLN A CA 1
ATOM 850 C C . GLN A 1 108 ? -6.347 -6.327 12.275 1.00 92.69 108 GLN A C 1
ATOM 852 O O . GLN A 1 108 ? -7.469 -6.800 12.453 1.00 92.69 108 GLN A O 1
ATOM 857 N N . GLU A 1 109 ? -5.384 -6.352 13.192 1.00 93.62 109 GLU A N 1
ATOM 858 C CA . GLU A 1 109 ? -5.473 -7.076 14.459 1.00 93.62 109 GLU A CA 1
ATOM 859 C C . GLU A 1 109 ? -6.411 -6.373 15.439 1.00 93.62 109 GLU A C 1
ATOM 861 O O . GLU A 1 109 ? -7.273 -7.003 16.046 1.00 93.62 109 GLU A O 1
ATOM 866 N N . LYS A 1 110 ? -6.271 -5.051 15.570 1.00 94.00 110 LYS A N 1
ATOM 867 C CA . LYS A 1 110 ? -7.001 -4.249 16.562 1.00 94.00 110 LYS A CA 1
ATOM 868 C C . LYS A 1 110 ? -8.210 -3.532 15.975 1.00 94.00 110 LYS A C 1
ATOM 870 O O . LYS A 1 110 ? -9.003 -2.960 16.719 1.00 94.00 110 LYS A O 1
ATOM 875 N N . GLY A 1 111 ? -8.329 -3.493 14.648 1.00 91.88 111 GLY A N 1
ATOM 876 C CA . GLY A 1 111 ? -9.366 -2.729 13.957 1.00 91.88 111 GLY A CA 1
ATOM 877 C C . GLY A 1 111 ? -9.197 -1.214 14.071 1.00 91.88 111 GLY A C 1
ATOM 878 O O . GLY A 1 111 ? -10.052 -0.488 13.583 1.00 91.88 111 GLY A O 1
ATOM 879 N N . LYS A 1 112 ? -8.143 -0.712 14.725 1.00 92.12 112 LYS A N 1
ATOM 880 C CA . LYS A 1 112 ? -7.968 0.709 15.048 1.00 92.12 112 LYS A CA 1
ATOM 881 C C . LYS A 1 112 ? -6.515 1.126 14.857 1.00 92.12 112 LYS 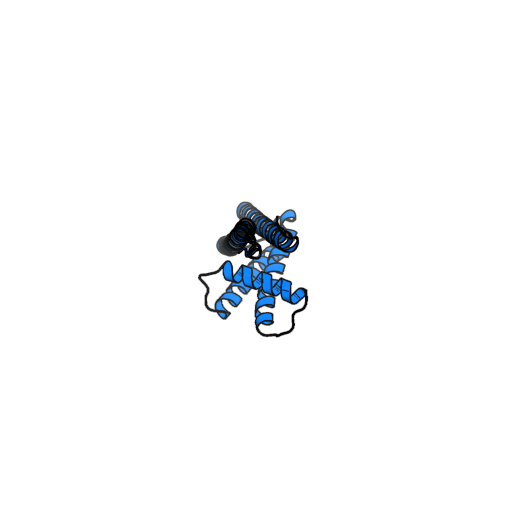A C 1
ATOM 883 O O . LYS A 1 112 ? -5.607 0.345 15.127 1.00 92.12 112 LYS A O 1
ATOM 888 N N . ALA A 1 113 ? -6.327 2.366 14.432 1.00 93.00 113 ALA A N 1
ATOM 889 C CA . ALA A 1 113 ? -5.054 3.073 14.394 1.00 93.00 113 ALA A CA 1
ATOM 890 C C . ALA A 1 113 ? -5.327 4.555 14.680 1.00 93.00 113 ALA A C 1
ATOM 892 O O . ALA A 1 113 ? -6.466 5.015 14.547 1.00 93.00 113 ALA A O 1
ATOM 893 N N . SER A 1 114 ? -4.304 5.292 15.092 1.00 94.50 114 SER A N 1
ATOM 894 C CA . SER A 1 114 ? -4.403 6.738 15.277 1.00 94.50 114 SER A CA 1
ATOM 895 C C . SER A 1 114 ? -4.641 7.463 13.950 1.00 94.50 114 SER A C 1
ATOM 897 O O . SER A 1 114 ? -4.346 6.959 12.864 1.00 94.50 114 SER A O 1
ATOM 899 N N . GLU A 1 115 ? -5.156 8.688 14.041 1.00 93.81 115 GLU A N 1
ATOM 900 C CA . GLU A 1 115 ? -5.388 9.544 12.876 1.00 93.81 115 GLU A CA 1
ATOM 901 C C . GLU A 1 115 ? -4.103 9.780 12.069 1.00 93.81 115 GLU A C 1
ATOM 903 O O . GLU A 1 115 ? -4.102 9.699 10.842 1.00 93.81 115 GLU A O 1
ATOM 908 N N . GLU A 1 116 ? -2.989 10.017 12.762 1.00 95.62 116 GLU A N 1
ATOM 909 C CA . GLU A 1 116 ? -1.688 10.241 12.136 1.00 95.62 116 GLU A CA 1
ATOM 910 C C . GLU A 1 116 ? -1.204 8.998 11.375 1.00 95.62 116 GLU A C 1
ATOM 912 O O . GLU A 1 116 ? -0.725 9.102 10.245 1.00 95.62 116 GLU A O 1
ATOM 917 N N . GLU A 1 117 ? -1.363 7.811 11.962 1.00 95.94 117 GLU A N 1
ATOM 918 C CA . GLU A 1 117 ? -1.013 6.541 11.322 1.00 95.94 117 GLU A CA 1
ATOM 919 C C . GLU A 1 117 ? -1.867 6.285 10.075 1.00 95.94 117 GLU A C 1
ATOM 921 O O . GLU A 1 117 ? -1.334 5.942 9.016 1.00 95.94 117 GLU A O 1
ATOM 926 N N . ILE A 1 118 ? -3.182 6.516 10.165 1.00 95.62 118 ILE A N 1
ATOM 927 C CA . ILE A 1 118 ? -4.087 6.414 9.016 1.00 95.62 118 ILE A CA 1
ATOM 928 C C . ILE A 1 118 ? -3.651 7.393 7.922 1.00 95.62 118 ILE A C 1
ATOM 930 O O . ILE A 1 118 ? -3.553 7.007 6.754 1.00 95.62 118 ILE A O 1
ATOM 934 N N . GLN A 1 119 ? -3.353 8.644 8.277 1.00 95.88 119 GLN A N 1
ATOM 935 C CA . GLN A 1 119 ? -2.927 9.655 7.317 1.00 95.88 119 GLN A CA 1
ATOM 936 C C . GLN A 1 119 ? -1.591 9.300 6.653 1.00 95.88 119 GLN A C 1
ATOM 938 O O . GLN A 1 119 ? -1.462 9.489 5.446 1.00 95.88 119 GLN A O 1
ATOM 943 N N . LYS A 1 120 ? -0.624 8.728 7.383 1.00 95.81 120 LYS A N 1
ATOM 944 C CA . LYS A 1 120 ? 0.651 8.255 6.809 1.00 95.81 120 LYS A CA 1
ATOM 945 C C . LYS A 1 120 ? 0.426 7.210 5.719 1.00 95.81 120 LYS A C 1
ATOM 947 O O . LYS A 1 120 ? 0.947 7.359 4.614 1.00 95.81 120 LYS A O 1
ATOM 952 N N . VAL A 1 121 ? -0.392 6.193 5.999 1.00 96.75 121 VAL A N 1
ATOM 953 C CA . VAL A 1 121 ? -0.711 5.149 5.013 1.00 96.75 121 VAL A CA 1
ATOM 954 C C . VAL A 1 121 ? -1.471 5.744 3.825 1.00 96.75 121 VAL A C 1
ATOM 956 O O . VAL A 1 121 ? -1.133 5.457 2.678 1.00 96.75 121 VAL A O 1
ATOM 959 N N . ARG A 1 122 ? -2.448 6.629 4.068 1.00 96.00 122 ARG A N 1
ATOM 960 C CA . ARG A 1 122 ? -3.183 7.325 2.996 1.00 96.00 122 ARG A CA 1
ATOM 961 C C . ARG A 1 122 ? -2.254 8.117 2.081 1.00 96.00 122 ARG A C 1
ATOM 963 O O . ARG A 1 122 ? -2.370 7.988 0.869 1.00 96.00 122 ARG A O 1
ATOM 970 N N . SER A 1 123 ? -1.342 8.909 2.644 1.00 95.06 123 SER A N 1
ATOM 971 C CA . SER A 1 123 ? -0.397 9.723 1.872 1.00 95.06 123 SER A CA 1
ATOM 972 C C . SER A 1 123 ? 0.504 8.862 0.986 1.00 95.06 123 SER A C 1
ATOM 974 O O . SER A 1 123 ? 0.719 9.203 -0.175 1.00 95.06 123 SER A O 1
ATOM 976 N N . PHE A 1 124 ? 0.978 7.720 1.494 1.00 96.00 124 PHE A N 1
ATOM 977 C CA . PHE A 1 124 ? 1.737 6.772 0.682 1.00 96.00 124 PHE A CA 1
ATOM 978 C C . PHE A 1 124 ? 0.914 6.243 -0.498 1.00 96.00 124 PHE A C 1
ATOM 980 O O . PHE A 1 124 ? 1.358 6.353 -1.637 1.00 96.00 124 PHE A O 1
ATOM 987 N N . PHE A 1 125 ? -0.293 5.720 -0.254 1.00 96.00 125 PHE A N 1
ATOM 988 C CA . PHE A 1 125 ? -1.124 5.160 -1.327 1.00 96.00 125 PHE A CA 1
ATOM 989 C C . PHE A 1 125 ? -1.605 6.217 -2.328 1.00 96.00 125 PHE A C 1
ATOM 991 O O . PHE A 1 125 ? -1.724 5.911 -3.511 1.00 96.00 125 PHE A O 1
ATOM 998 N N . PHE A 1 126 ? -1.801 7.464 -1.895 1.00 94.25 126 PHE A N 1
ATOM 999 C CA . PHE A 1 126 ? -2.062 8.590 -2.793 1.00 94.25 126 PHE A CA 1
ATOM 1000 C C . PHE A 1 126 ? -0.889 8.832 -3.750 1.00 94.25 126 PHE A C 1
ATOM 1002 O O . PHE A 1 126 ? -1.075 8.898 -4.966 1.00 94.25 126 PHE A O 1
ATOM 1009 N N . ASN A 1 127 ? 0.333 8.916 -3.220 1.00 93.25 127 ASN A N 1
ATOM 1010 C CA . ASN A 1 127 ? 1.515 9.102 -4.057 1.00 93.25 127 ASN A CA 1
ATOM 1011 C C . ASN A 1 127 ? 1.785 7.882 -4.945 1.00 93.25 127 ASN A C 1
ATOM 1013 O O . ASN A 1 127 ? 2.223 8.039 -6.080 1.00 93.25 127 ASN A O 1
ATOM 1017 N N . PHE A 1 128 ? 1.485 6.682 -4.450 1.00 92.19 128 PHE A N 1
ATOM 1018 C CA . PHE A 1 128 ? 1.603 5.439 -5.201 1.00 92.19 128 PHE A CA 1
ATOM 1019 C C . PHE A 1 128 ? 0.653 5.419 -6.403 1.00 92.19 128 PHE A C 1
ATOM 1021 O O . PHE A 1 128 ? 1.098 5.185 -7.524 1.00 92.19 128 PHE A O 1
ATOM 1028 N N . ALA A 1 129 ? -0.623 5.768 -6.207 1.00 90.50 129 ALA A N 1
ATOM 1029 C CA . ALA A 1 129 ? -1.589 5.922 -7.297 1.00 90.50 129 ALA A CA 1
ATOM 1030 C C . ALA A 1 129 ? -1.125 6.968 -8.323 1.00 90.50 129 ALA A C 1
ATOM 1032 O O . ALA A 1 129 ? -1.198 6.748 -9.532 1.00 90.50 129 ALA A O 1
ATOM 1033 N N . ARG A 1 130 ? -0.595 8.101 -7.842 1.00 89.00 130 ARG A N 1
ATOM 1034 C CA . ARG A 1 130 ? -0.083 9.171 -8.702 1.00 89.00 130 ARG A CA 1
ATOM 1035 C C . ARG A 1 130 ? 1.124 8.728 -9.534 1.00 89.00 130 ARG A C 1
ATOM 1037 O O . ARG A 1 130 ? 1.158 9.025 -10.723 1.00 89.00 130 ARG A O 1
ATOM 1044 N N . ALA A 1 131 ? 2.088 8.029 -8.937 1.00 87.31 131 ALA A N 1
ATOM 1045 C CA . ALA A 1 131 ? 3.273 7.530 -9.638 1.00 87.31 131 ALA A CA 1
ATOM 1046 C C . ALA A 1 131 ? 2.889 6.567 -10.774 1.00 87.31 131 ALA A C 1
ATOM 1048 O O . ALA A 1 131 ? 3.373 6.693 -11.895 1.00 87.31 131 ALA A O 1
ATOM 1049 N N . VAL A 1 132 ? 1.946 5.667 -10.502 1.00 85.88 132 VAL A N 1
ATOM 1050 C CA . VAL A 1 132 ? 1.413 4.704 -11.475 1.00 85.88 132 VAL A CA 1
ATOM 1051 C C . VAL A 1 132 ? 0.610 5.403 -12.587 1.00 85.88 132 VAL A C 1
ATOM 1053 O O . VAL A 1 132 ? 0.723 5.061 -13.764 1.00 85.88 132 VAL A O 1
ATOM 1056 N N . SER A 1 133 ? -0.151 6.449 -12.257 1.00 84.88 133 SER A N 1
ATOM 1057 C CA . SER A 1 133 ? -0.875 7.255 -13.252 1.00 84.88 133 SER A CA 1
ATOM 1058 C C . SER A 1 133 ? 0.067 7.976 -14.227 1.00 84.88 133 SER A C 1
ATOM 1060 O O . SER A 1 133 ? -0.153 7.931 -15.437 1.00 84.88 133 SER A O 1
ATOM 1062 N N . ILE A 1 134 ? 1.162 8.559 -13.723 1.00 84.69 134 ILE A N 1
ATOM 1063 C CA . ILE A 1 134 ? 2.197 9.190 -14.561 1.00 84.69 134 ILE A CA 1
ATOM 1064 C C . ILE A 1 134 ? 2.813 8.166 -15.523 1.00 84.69 134 ILE A C 1
ATOM 1066 O O . ILE A 1 134 ? 3.001 8.466 -16.700 1.00 84.69 134 ILE A O 1
ATOM 1070 N N . GLU A 1 135 ? 3.090 6.948 -15.056 1.00 79.62 135 GLU A N 1
ATOM 1071 C CA . GLU A 1 135 ? 3.636 5.903 -15.928 1.00 79.62 135 GLU A CA 1
ATOM 1072 C C . GLU A 1 135 ? 2.630 5.466 -17.004 1.00 79.62 135 GLU A C 1
ATOM 1074 O O . GLU A 1 135 ? 2.990 5.317 -18.169 1.00 79.62 135 GLU A O 1
ATOM 1079 N N . SER A 1 136 ? 1.344 5.379 -16.653 1.00 80.50 136 SER A N 1
ATOM 1080 C CA . SER A 1 136 ? 0.267 5.104 -17.619 1.00 80.50 136 SER A CA 1
ATOM 1081 C C . SER A 1 136 ? 0.219 6.147 -18.739 1.00 80.50 136 SER A C 1
ATOM 1083 O O . SER A 1 136 ? 0.075 5.794 -19.907 1.00 80.50 136 SER A O 1
ATOM 1085 N N . GLN A 1 137 ? 0.359 7.432 -18.393 1.00 80.94 137 GLN A N 1
ATOM 1086 C CA . GLN A 1 137 ? 0.387 8.526 -19.369 1.00 80.94 137 GLN A CA 1
ATOM 1087 C C . GLN A 1 137 ? 1.570 8.386 -20.328 1.00 80.94 137 GLN A C 1
ATOM 1089 O O . GLN A 1 137 ? 1.386 8.513 -21.534 1.00 80.94 137 GLN A O 1
ATOM 1094 N N . ARG A 1 138 ? 2.752 8.016 -19.823 1.00 82.31 138 ARG A N 1
ATOM 1095 C CA . ARG A 1 138 ? 3.937 7.780 -20.660 1.00 82.31 138 ARG A CA 1
ATOM 1096 C C . ARG A 1 138 ? 3.774 6.610 -21.620 1.00 82.31 138 ARG A C 1
ATOM 1098 O O . ARG A 1 138 ? 4.296 6.667 -22.728 1.00 82.31 138 ARG A O 1
ATOM 1105 N N . VAL A 1 139 ? 3.112 5.529 -21.204 1.00 79.94 139 VAL A N 1
ATOM 1106 C CA . VAL A 1 139 ? 2.808 4.405 -22.108 1.00 79.94 139 VAL A CA 1
ATOM 1107 C C . VAL A 1 139 ? 1.886 4.887 -23.231 1.00 79.94 139 VAL A C 1
ATOM 1109 O O . VAL A 1 139 ? 2.180 4.660 -24.398 1.00 79.94 139 VAL A O 1
ATOM 1112 N N . ILE A 1 140 ? 0.832 5.638 -22.897 1.00 79.62 140 ILE A N 1
ATOM 1113 C CA . ILE A 1 140 ? -0.105 6.201 -23.884 1.00 79.62 140 ILE A CA 1
ATOM 1114 C C . ILE A 1 140 ? 0.604 7.152 -24.861 1.00 79.62 140 ILE A C 1
ATOM 1116 O O . ILE A 1 140 ? 0.366 7.073 -26.066 1.00 79.62 140 ILE A O 1
ATOM 1120 N N . GLU A 1 141 ? 1.472 8.035 -24.363 1.00 81.81 141 GLU A N 1
ATOM 1121 C CA . GLU A 1 141 ? 2.253 8.970 -25.182 1.00 81.81 141 GLU A CA 1
ATOM 1122 C C . GLU A 1 141 ? 3.180 8.222 -26.149 1.00 81.81 141 GLU A C 1
ATOM 1124 O O . GLU A 1 141 ? 3.134 8.482 -27.350 1.00 81.81 141 GLU A O 1
ATOM 1129 N N . ARG A 1 142 ? 3.928 7.220 -25.661 1.00 77.00 142 ARG A N 1
ATOM 1130 C CA . ARG A 1 142 ? 4.785 6.357 -26.496 1.00 77.00 142 ARG A CA 1
ATOM 1131 C C . ARG A 1 142 ? 4.001 5.639 -27.592 1.00 77.00 142 ARG A C 1
ATOM 1133 O O . ARG A 1 142 ? 4.449 5.590 -28.733 1.00 77.00 142 ARG A O 1
ATOM 1140 N N . SER A 1 143 ? 2.813 5.125 -27.277 1.00 67.38 143 SER A N 1
ATOM 1141 C CA . SER A 1 143 ? 1.964 4.441 -28.260 1.00 67.38 143 SER A CA 1
ATOM 1142 C C . SER A 1 143 ? 1.271 5.395 -29.250 1.00 67.38 143 SER A C 1
ATOM 1144 O O . SER A 1 143 ? 0.686 4.932 -30.236 1.00 67.38 143 SER A O 1
ATOM 1146 N N . SER A 1 144 ? 1.306 6.708 -28.987 1.00 66.12 144 SER A N 1
ATOM 1147 C CA . SER A 1 144 ? 0.718 7.762 -29.827 1.00 66.12 144 SER A CA 1
ATOM 1148 C C . SER A 1 144 ? 1.734 8.424 -30.765 1.00 66.12 144 SER A C 1
ATOM 1150 O O . SER A 1 144 ? 1.328 9.107 -31.708 1.00 66.12 144 SER A O 1
ATOM 1152 N N . GLU A 1 145 ? 3.038 8.220 -30.551 1.00 61.41 145 GLU A N 1
ATOM 1153 C CA . GLU A 1 145 ? 4.067 8.660 -31.492 1.00 61.41 145 GLU A CA 1
ATOM 1154 C C . GLU A 1 145 ? 3.979 7.838 -32.794 1.00 61.41 145 GLU A C 1
ATOM 1156 O O . GLU A 1 145 ? 3.921 6.603 -32.753 1.00 61.41 145 GLU A O 1
ATOM 1161 N N . PRO A 1 146 ? 3.947 8.480 -33.979 1.00 52.69 146 PRO A N 1
ATOM 1162 C CA . PRO A 1 146 ? 3.951 7.754 -35.237 1.00 52.69 146 PRO A CA 1
ATOM 1163 C C . PRO A 1 146 ? 5.268 6.987 -35.350 1.00 52.69 146 PRO A C 1
ATOM 1165 O O . PRO A 1 146 ? 6.335 7.586 -35.484 1.00 52.69 146 PRO A O 1
ATOM 1168 N 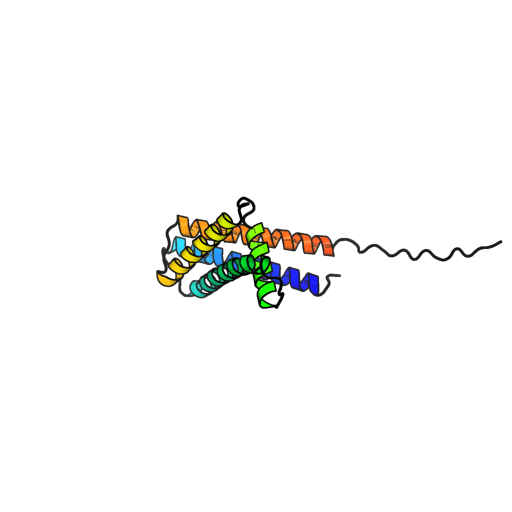N . GLN A 1 147 ? 5.190 5.654 -35.315 1.00 52.09 147 GLN A N 1
ATOM 1169 C CA . GLN A 1 147 ? 6.316 4.802 -35.681 1.00 52.09 147 GLN A CA 1
ATOM 1170 C C . GLN A 1 147 ? 6.792 5.248 -37.064 1.00 52.09 147 GLN A C 1
ATOM 1172 O O . GLN A 1 147 ? 6.012 5.233 -38.018 1.00 52.09 147 GLN A O 1
ATOM 1177 N N . GLY A 1 148 ? 8.032 5.740 -37.130 1.00 49.16 148 GLY A N 1
ATOM 1178 C CA . GLY A 1 148 ? 8.579 6.411 -38.303 1.00 49.16 148 GLY A CA 1
ATOM 1179 C C . GLY A 1 148 ? 8.252 5.652 -39.583 1.00 49.16 148 GLY A C 1
ATOM 1180 O O . GLY A 1 148 ? 8.551 4.465 -39.710 1.00 49.16 148 GLY A O 1
ATOM 1181 N N . VAL A 1 149 ? 7.616 6.347 -40.527 1.00 46.44 149 VAL A N 1
ATOM 1182 C CA . VAL A 1 149 ? 7.382 5.844 -41.879 1.00 46.44 149 VAL A CA 1
ATOM 1183 C C . VAL A 1 149 ? 8.744 5.454 -42.445 1.00 46.44 149 VAL A C 1
ATOM 1185 O O . VAL A 1 149 ? 9.586 6.313 -42.701 1.00 46.44 149 VAL A O 1
ATOM 1188 N N . MET A 1 150 ? 8.983 4.153 -42.603 1.00 45.84 150 MET A N 1
ATOM 1189 C CA . MET A 1 150 ? 10.167 3.641 -43.279 1.00 45.84 150 MET A CA 1
ATOM 1190 C C . MET A 1 150 ? 10.029 4.028 -44.757 1.00 45.84 150 MET A C 1
ATOM 1192 O O . MET A 1 150 ? 9.346 3.357 -45.530 1.00 45.84 150 MET A O 1
ATOM 1196 N N . ILE A 1 151 ? 10.602 5.174 -45.134 1.00 55.91 151 ILE A N 1
ATOM 1197 C CA . ILE A 1 151 ? 10.680 5.601 -46.529 1.00 55.91 151 ILE A CA 1
ATOM 1198 C C . ILE A 1 151 ? 11.662 4.649 -47.208 1.00 55.91 151 ILE A C 1
ATOM 1200 O O . ILE A 1 151 ? 12.877 4.802 -47.095 1.00 55.91 151 ILE A O 1
ATOM 1204 N N . TRP A 1 152 ? 11.136 3.639 -47.897 1.00 45.84 152 TRP A N 1
ATOM 1205 C CA . TRP A 1 152 ? 11.917 2.856 -48.843 1.00 45.84 152 TRP A CA 1
ATOM 1206 C C . TRP A 1 152 ? 12.358 3.803 -49.958 1.00 45.84 152 TRP A C 1
ATOM 1208 O O . TRP A 1 152 ? 11.557 4.183 -50.813 1.00 45.84 152 TRP A O 1
ATOM 1218 N N . ALA A 1 153 ? 13.619 4.233 -49.920 1.00 50.06 153 ALA A N 1
ATOM 1219 C CA . ALA A 1 153 ? 14.227 4.949 -51.029 1.00 50.06 153 ALA A CA 1
ATOM 1220 C C . ALA A 1 153 ? 14.121 4.057 -52.274 1.00 50.06 153 ALA A C 1
ATOM 1222 O O . ALA A 1 153 ? 14.692 2.965 -52.312 1.00 50.06 153 ALA A O 1
ATOM 1223 N N . GLN A 1 154 ? 13.342 4.489 -53.269 1.00 48.53 154 GLN A N 1
ATOM 1224 C CA . GLN A 1 154 ? 13.289 3.789 -54.546 1.00 48.53 154 GLN A CA 1
ATOM 1225 C C . GLN A 1 154 ? 14.684 3.816 -55.185 1.00 48.53 154 GLN A C 1
ATOM 1227 O O . GLN A 1 154 ? 15.339 4.863 -55.165 1.00 48.53 154 GLN A O 1
ATOM 1232 N N . PRO A 1 155 ? 15.165 2.689 -55.739 1.00 47.56 155 PRO A N 1
ATOM 1233 C CA . PRO A 1 155 ? 16.443 2.666 -56.423 1.00 47.56 155 PRO A CA 1
ATOM 1234 C C . PRO A 1 155 ? 16.351 3.587 -57.636 1.00 47.56 155 PRO A C 1
ATOM 1236 O O . PRO A 1 155 ? 15.462 3.446 -58.476 1.00 47.56 155 PRO A O 1
ATOM 1239 N N . ASN A 1 156 ? 17.272 4.546 -57.672 1.00 50.16 156 ASN A N 1
ATOM 1240 C CA . ASN A 1 156 ? 17.440 5.533 -58.724 1.00 50.16 156 ASN A CA 1
ATOM 1241 C C . ASN A 1 156 ? 17.525 4.795 -60.071 1.00 50.16 156 ASN A C 1
ATOM 1243 O O . ASN A 1 156 ? 18.549 4.178 -60.377 1.00 50.16 156 ASN A O 1
ATOM 1247 N N . GLN A 1 157 ? 16.432 4.781 -60.840 1.00 43.41 157 GLN A N 1
ATOM 1248 C CA . GLN A 1 157 ? 16.462 4.267 -62.203 1.00 43.41 157 GLN A CA 1
ATOM 1249 C C . GLN A 1 157 ? 17.248 5.274 -63.033 1.00 43.41 157 GLN A C 1
ATOM 1251 O O . GLN A 1 157 ? 16.763 6.352 -63.368 1.00 43.41 157 GLN A O 1
ATOM 1256 N N . GLY A 1 158 ? 18.510 4.931 -63.278 1.00 51.03 158 GLY A N 1
ATOM 1257 C CA . GLY A 1 158 ? 19.366 5.669 -64.183 1.00 51.03 158 GLY A CA 1
ATOM 1258 C C . GLY A 1 158 ? 18.779 5.673 -65.586 1.00 51.03 158 GLY A C 1
ATOM 1259 O O . GLY A 1 158 ? 18.269 4.659 -66.046 1.00 51.03 158 GLY A O 1
ATOM 1260 N N . THR A 1 159 ? 18.895 6.815 -66.251 1.00 39.06 159 THR A N 1
ATOM 1261 C CA . THR A 1 159 ? 18.842 6.973 -67.710 1.00 39.06 159 THR A CA 1
ATOM 1262 C C . THR A 1 159 ? 19.232 8.416 -68.041 1.00 39.06 159 THR A C 1
ATOM 1264 O O . THR A 1 159 ? 18.892 9.306 -67.260 1.00 39.06 159 THR A O 1
ATOM 1267 N N . PRO A 1 160 ? 19.754 8.697 -69.241 1.00 48.09 160 PRO A N 1
ATOM 1268 C CA . PRO A 1 160 ? 20.903 8.102 -69.926 1.00 48.09 160 PRO A CA 1
ATOM 1269 C C . PRO A 1 160 ? 22.083 9.089 -70.040 1.00 48.09 160 PRO A C 1
ATOM 1271 O O . PRO A 1 160 ? 21.853 10.319 -70.010 1.00 48.09 160 PRO A O 1
#